Protein AF-X1AV06-F1 (afdb_monomer_lite)

Foldseek 3Di:
DLVLLVLLVVVVLAPDDSPVDLDPRQLSSLLVQCVVVVHHSPSDDDPVSVVVSVVVVVVVVVPDDPPQKWWKWWADPVVRFIWTFIQDPQKTWTATPPPRAIKIFGADAQAKTWIARPPVGDTIITGTD

Sequence (129 aa):
MLQVQAILKSFGFYSGNLDGISGPQTRTAIKSFQSRVGLNPTGEIDATTLQVLLSLVKKTSRGHTSSHSADCEGYNSDTGAYVYGECDDGSFEGYDSETGNYVYGDCERDGDLDAYDSETGEYVYGECY

Secondary structure (DSSP, 8-state):
-HHHHHHHHHTTS--S---S---HHHHHHHHHHHHHTTS---SS--HHHHHHHHHHHHHHTT-S--TTEEEEEEEETTTTEEEEEEEETTEEEEEETTT--EEEEEE-TTSEEEEEETTT--EEEEEE-

Structure (mmCIF, N/CA/C/O backbone):
data_AF-X1AV06-F1
#
_entry.id   AF-X1AV06-F1
#
loop_
_atom_site.group_PDB
_atom_site.id
_atom_site.type_symbol
_atom_site.label_atom_id
_atom_site.label_alt_id
_atom_site.label_comp_id
_atom_site.label_asym_id
_atom_site.label_entity_id
_atom_site.label_seq_id
_atom_site.pdbx_PDB_ins_code
_atom_site.Cartn_x
_atom_site.Cartn_y
_atom_site.Cartn_z
_atom_site.occupancy
_atom_site.B_iso_or_equiv
_atom_site.auth_seq_id
_atom_site.auth_comp_id
_atom_site.auth_asym_id
_atom_site.auth_atom_id
_atom_site.pdbx_PDB_model_num
ATOM 1 N N . MET A 1 1 ? 17.234 2.151 -8.982 1.00 81.69 1 MET A N 1
ATOM 2 C CA . MET A 1 1 ? 16.374 1.823 -10.145 1.00 81.69 1 MET A CA 1
ATOM 3 C C . MET A 1 1 ? 16.115 0.341 -10.329 1.00 81.69 1 MET A C 1
ATOM 5 O O . MET A 1 1 ? 14.967 -0.010 -10.560 1.00 81.69 1 MET A O 1
ATOM 9 N N . LEU A 1 2 ? 17.123 -0.524 -10.185 1.00 86.62 2 LEU A N 1
ATOM 10 C CA . LEU A 1 2 ? 16.964 -1.972 -10.366 1.00 86.62 2 LEU A CA 1
ATOM 11 C C . LEU A 1 2 ? 15.813 -2.581 -9.540 1.00 86.62 2 LEU A C 1
ATOM 13 O O . LEU A 1 2 ? 15.006 -3.335 -10.071 1.00 86.62 2 LEU A O 1
ATOM 17 N N . GLN A 1 3 ? 15.684 -2.184 -8.269 1.00 82.69 3 GLN A N 1
ATOM 18 C CA . GLN A 1 3 ? 14.584 -2.622 -7.401 1.00 82.69 3 GLN A CA 1
ATOM 19 C C . GLN A 1 3 ? 13.206 -2.242 -7.955 1.00 82.69 3 GLN A C 1
ATOM 21 O O . GLN A 1 3 ? 12.316 -3.080 -7.997 1.00 82.69 3 GLN A O 1
ATOM 26 N N . VAL A 1 4 ? 13.032 -1.011 -8.443 1.00 83.31 4 VAL A N 1
ATOM 27 C CA . VAL A 1 4 ? 11.737 -0.559 -8.974 1.00 83.31 4 VAL A CA 1
ATOM 28 C C . VAL A 1 4 ? 11.365 -1.324 -10.238 1.00 83.31 4 VAL A C 1
ATOM 30 O O . VAL A 1 4 ? 10.227 -1.755 -10.371 1.00 83.31 4 VAL A O 1
ATOM 33 N N . GLN A 1 5 ? 12.321 -1.573 -11.136 1.00 87.88 5 GLN A N 1
ATOM 34 C CA . GLN A 1 5 ? 12.074 -2.421 -12.304 1.00 87.88 5 GLN A CA 1
ATOM 35 C C . GLN A 1 5 ? 11.695 -3.855 -11.902 1.00 87.88 5 GLN A C 1
ATOM 37 O O . GLN A 1 5 ? 10.798 -4.431 -12.511 1.00 87.88 5 GLN A O 1
ATOM 42 N N . ALA A 1 6 ? 12.351 -4.427 -10.884 1.00 85.75 6 ALA A N 1
ATOM 43 C CA . ALA A 1 6 ? 12.055 -5.776 -10.399 1.00 85.75 6 ALA A CA 1
ATOM 44 C C . ALA A 1 6 ? 10.630 -5.871 -9.842 1.00 85.75 6 ALA A C 1
ATOM 46 O O . ALA A 1 6 ? 9.898 -6.797 -10.180 1.00 85.75 6 ALA A O 1
ATOM 47 N N . ILE A 1 7 ? 10.221 -4.867 -9.068 1.00 83.75 7 ILE A N 1
ATOM 48 C CA . ILE A 1 7 ? 8.880 -4.768 -8.492 1.00 83.75 7 ILE A CA 1
ATOM 49 C C . ILE A 1 7 ? 7.835 -4.553 -9.595 1.00 83.75 7 ILE A C 1
ATOM 51 O O . ILE A 1 7 ? 6.862 -5.289 -9.699 1.00 83.75 7 ILE A O 1
ATOM 55 N N . LEU A 1 8 ? 8.055 -3.603 -10.507 1.00 85.19 8 LEU A N 1
ATOM 56 C CA . LEU A 1 8 ? 7.154 -3.403 -11.647 1.00 85.19 8 LEU A CA 1
ATOM 57 C C . LEU A 1 8 ? 7.026 -4.672 -12.502 1.00 85.19 8 LEU A C 1
ATOM 59 O O . LEU A 1 8 ? 5.963 -4.929 -13.060 1.00 85.19 8 LEU A O 1
ATOM 63 N N . LYS A 1 9 ? 8.088 -5.478 -12.595 1.00 85.94 9 LYS A N 1
ATOM 64 C CA . LYS A 1 9 ? 8.077 -6.758 -13.308 1.00 85.94 9 LYS A CA 1
ATOM 65 C C . LYS A 1 9 ? 7.283 -7.828 -12.569 1.00 85.94 9 LYS A C 1
ATOM 67 O O . LYS A 1 9 ? 6.508 -8.524 -13.217 1.00 85.94 9 LYS A O 1
ATOM 72 N N . SER A 1 10 ? 7.421 -7.938 -11.246 1.00 81.94 10 SER A N 1
ATOM 73 C CA . SER A 1 10 ? 6.644 -8.900 -10.450 1.00 81.94 10 SER A CA 1
ATOM 74 C C . SER A 1 10 ? 5.144 -8.619 -10.508 1.00 81.94 10 SER A C 1
ATOM 76 O O . SER A 1 10 ? 4.351 -9.551 -10.534 1.00 81.94 10 SER A O 1
ATOM 78 N N . PHE A 1 11 ? 4.756 -7.346 -10.612 1.00 79.44 11 PHE A N 1
ATOM 79 C CA . PHE A 1 11 ? 3.362 -6.931 -10.795 1.00 79.44 11 PHE A CA 1
ATOM 80 C C . PHE A 1 11 ? 2.886 -6.919 -12.261 1.00 79.44 11 PHE A C 1
ATOM 82 O O . PHE A 1 11 ? 1.755 -6.529 -12.539 1.00 79.44 11 PHE A O 1
ATOM 89 N N . GLY A 1 12 ? 3.730 -7.324 -13.216 1.00 84.62 12 GLY A N 1
ATOM 90 C CA . GLY A 1 12 ? 3.363 -7.416 -14.634 1.00 84.62 12 GLY A CA 1
ATOM 91 C C . GLY A 1 12 ? 3.323 -6.084 -15.396 1.00 84.62 12 GLY A C 1
ATOM 92 O O . GLY A 1 12 ? 2.928 -6.063 -16.559 1.00 84.62 12 GLY A O 1
ATOM 93 N N . PHE A 1 13 ? 3.764 -4.977 -14.794 1.00 85.06 13 PHE A N 1
ATOM 94 C CA . PHE A 1 13 ? 3.846 -3.665 -15.451 1.00 85.06 13 PHE A CA 1
ATOM 95 C C . PHE A 1 13 ? 5.116 -3.479 -16.288 1.00 85.06 13 PHE A C 1
ATOM 97 O O . PHE A 1 13 ? 5.136 -2.642 -17.188 1.00 85.06 13 PHE A O 1
ATOM 104 N N . TYR A 1 14 ? 6.186 -4.229 -16.004 1.00 87.12 14 TYR A N 1
ATOM 105 C CA . TYR A 1 14 ? 7.463 -4.124 -16.714 1.00 87.12 14 TYR A CA 1
ATOM 106 C C . TYR A 1 14 ? 7.865 -5.447 -17.368 1.00 87.12 14 TYR A C 1
ATOM 108 O O . TYR A 1 14 ? 8.097 -6.445 -16.695 1.00 87.12 14 TYR A O 1
ATOM 116 N N . SER A 1 15 ? 8.007 -5.442 -18.693 1.00 85.06 15 SER A N 1
ATOM 117 C CA . SER A 1 15 ? 8.424 -6.609 -19.485 1.00 85.06 15 SER A CA 1
ATOM 118 C C . SER A 1 15 ? 9.891 -6.565 -19.928 1.00 85.06 15 SER A C 1
ATOM 120 O O . SER A 1 15 ? 10.403 -7.556 -20.445 1.00 85.06 15 SER A O 1
ATOM 122 N N . GLY A 1 16 ? 10.581 -5.441 -19.711 1.00 84.50 16 GLY A N 1
ATOM 123 C CA . GLY A 1 16 ? 11.970 -5.248 -20.121 1.00 84.50 16 GLY A CA 1
ATOM 124 C C . GLY A 1 16 ? 12.991 -5.998 -19.258 1.00 84.50 16 GLY A C 1
ATOM 125 O O . GLY A 1 16 ? 12.664 -6.731 -18.309 1.00 84.50 16 GLY A O 1
ATOM 126 N N . ASN A 1 17 ? 14.267 -5.794 -19.587 1.00 86.88 17 ASN A N 1
ATOM 127 C CA . ASN A 1 17 ? 15.378 -6.328 -18.806 1.00 86.88 17 ASN A CA 1
ATOM 128 C C . ASN A 1 17 ? 15.597 -5.503 -17.534 1.00 86.88 17 ASN A C 1
ATOM 130 O O . ASN A 1 17 ? 15.406 -4.288 -17.520 1.00 86.88 17 ASN A O 1
ATOM 134 N N . LEU A 1 18 ? 15.996 -6.182 -16.458 1.00 87.06 18 LEU A N 1
ATOM 135 C CA . LEU A 1 18 ? 16.386 -5.548 -15.201 1.00 87.06 18 LEU A CA 1
ATOM 136 C C . LEU A 1 18 ? 17.835 -5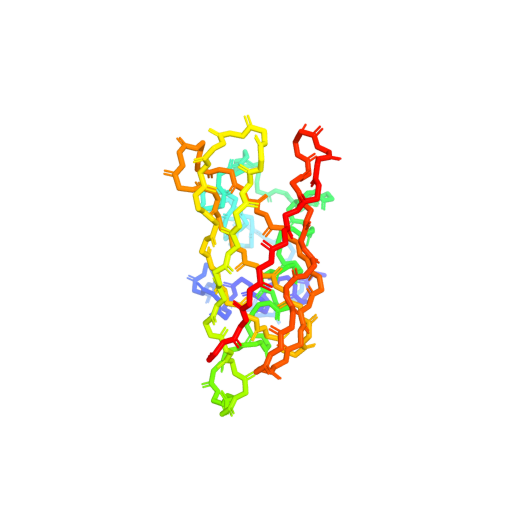.067 -15.329 1.00 87.06 18 LEU A C 1
ATOM 138 O O . LEU A 1 18 ? 18.766 -5.752 -14.918 1.00 87.06 18 LEU A O 1
ATOM 142 N N . ASP A 1 19 ? 18.015 -3.924 -15.975 1.00 85.06 19 ASP A N 1
ATOM 143 C CA . ASP A 1 19 ? 19.316 -3.299 -16.237 1.00 85.06 19 ASP A CA 1
ATOM 144 C C . ASP A 1 19 ? 19.614 -2.126 -15.287 1.00 85.06 19 ASP A C 1
ATOM 146 O O . ASP A 1 19 ? 20.730 -1.612 -15.249 1.00 85.06 19 ASP A O 1
ATOM 150 N N . GLY A 1 20 ? 18.625 -1.700 -14.493 1.00 84.31 20 GLY A N 1
ATOM 151 C CA . GLY A 1 20 ? 18.723 -0.548 -13.606 1.00 84.31 20 GLY A CA 1
ATOM 152 C C . GLY A 1 20 ? 18.673 0.804 -14.324 1.00 84.31 20 GLY A C 1
ATOM 153 O O . GLY A 1 20 ? 18.880 1.828 -13.670 1.00 84.31 20 GLY A O 1
ATOM 154 N N . ILE A 1 21 ? 18.373 0.838 -15.624 1.00 87.00 21 ILE A N 1
ATOM 155 C CA . ILE A 1 21 ? 18.334 2.047 -16.451 1.00 87.00 21 ILE A CA 1
ATOM 156 C C . ILE A 1 21 ? 16.893 2.558 -16.559 1.00 87.00 21 ILE A C 1
ATOM 158 O O . ILE A 1 21 ? 15.986 1.844 -16.974 1.00 87.00 21 ILE A O 1
ATOM 162 N N . SER A 1 22 ? 16.663 3.837 -16.245 1.00 82.50 22 SER A N 1
ATOM 163 C CA . SER A 1 22 ? 15.341 4.470 -16.411 1.00 82.50 22 SER A CA 1
ATOM 164 C C . SER A 1 22 ? 15.066 4.848 -17.876 1.00 82.50 22 SER A C 1
ATOM 166 O O . SER A 1 22 ? 15.044 6.022 -18.267 1.00 82.50 22 SER A O 1
ATOM 168 N N . GLY A 1 23 ? 14.915 3.822 -18.713 1.00 87.94 23 GLY A N 1
ATOM 169 C CA . GLY A 1 23 ? 14.630 3.947 -20.139 1.00 87.94 23 GLY A CA 1
ATOM 170 C C . GLY A 1 23 ? 13.139 4.155 -20.451 1.00 87.94 23 GLY A C 1
ATOM 171 O O . GLY A 1 23 ? 12.293 4.132 -19.551 1.00 87.94 23 GLY A O 1
ATOM 172 N N . PRO A 1 24 ? 12.777 4.312 -21.738 1.00 88.94 24 PRO A N 1
ATOM 173 C CA . PRO A 1 24 ? 11.386 4.491 -22.171 1.00 88.94 24 PRO A CA 1
ATOM 174 C C . PRO A 1 24 ? 10.446 3.370 -21.702 1.00 88.94 24 PRO A C 1
ATOM 176 O O . PRO A 1 24 ? 9.302 3.633 -21.329 1.00 88.94 24 PRO A O 1
ATOM 179 N N . GLN A 1 25 ? 10.938 2.128 -21.659 1.00 87.94 25 GLN A N 1
ATOM 180 C CA . GLN A 1 25 ? 10.178 0.979 -21.160 1.00 87.94 25 GLN A CA 1
ATOM 181 C C . GLN A 1 25 ? 9.893 1.095 -19.658 1.00 87.94 25 GLN A C 1
ATOM 183 O O . GLN A 1 25 ? 8.763 0.875 -19.231 1.00 87.94 25 GLN A O 1
ATOM 188 N N . THR A 1 26 ? 10.885 1.501 -18.858 1.00 89.50 26 THR A N 1
ATOM 189 C CA . THR A 1 26 ? 10.708 1.707 -17.414 1.00 89.50 26 THR A CA 1
ATOM 190 C C . THR A 1 26 ? 9.725 2.840 -17.142 1.00 89.50 26 THR A C 1
ATOM 192 O O . THR A 1 26 ? 8.820 2.668 -16.336 1.00 89.50 26 THR A O 1
ATOM 195 N N . ARG A 1 27 ? 9.816 3.959 -17.873 1.00 90.75 27 ARG A N 1
ATOM 196 C CA . ARG A 1 27 ? 8.847 5.065 -17.751 1.00 90.75 27 ARG A CA 1
ATOM 197 C C . ARG A 1 27 ? 7.432 4.633 -18.116 1.00 90.75 27 ARG A C 1
ATOM 199 O O . ARG A 1 27 ? 6.49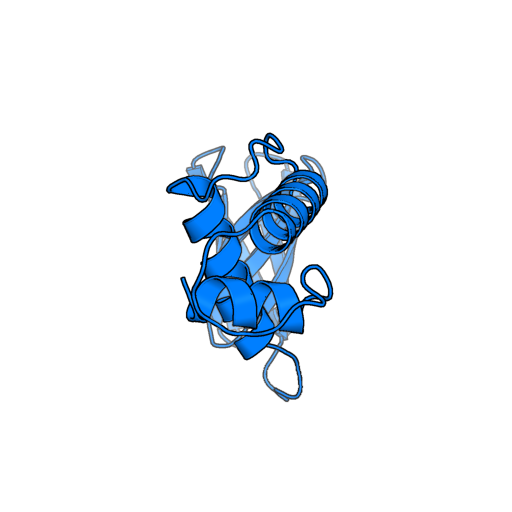1 4.995 -17.425 1.00 90.75 27 ARG A O 1
ATOM 206 N N . THR A 1 28 ? 7.273 3.829 -19.166 1.00 91.69 28 THR A N 1
ATOM 207 C CA . THR A 1 28 ? 5.961 3.291 -19.567 1.00 91.69 28 THR A CA 1
ATOM 208 C C . THR A 1 28 ? 5.377 2.372 -18.492 1.00 91.69 28 THR A C 1
ATOM 210 O O . THR A 1 28 ? 4.190 2.468 -18.176 1.00 91.69 28 THR A O 1
ATOM 213 N N . ALA A 1 29 ? 6.214 1.536 -17.876 1.00 89.94 29 ALA A N 1
ATOM 214 C CA . ALA A 1 29 ? 5.812 0.699 -16.751 1.00 89.94 29 ALA A CA 1
ATOM 215 C C . ALA A 1 29 ? 5.407 1.533 -15.527 1.00 89.94 29 ALA A C 1
ATOM 217 O O . ALA A 1 29 ? 4.371 1.260 -14.929 1.00 89.94 29 ALA A O 1
ATOM 218 N N . ILE A 1 30 ? 6.162 2.591 -15.205 1.00 89.94 30 ILE A N 1
ATOM 219 C CA . ILE A 1 30 ? 5.827 3.522 -14.116 1.00 89.94 30 ILE A CA 1
ATOM 220 C C . ILE A 1 30 ? 4.490 4.221 -14.392 1.00 89.94 30 ILE A C 1
ATOM 222 O O . ILE A 1 30 ? 3.652 4.277 -13.502 1.00 89.94 30 ILE A O 1
ATOM 226 N N . LYS A 1 31 ? 4.237 4.687 -15.624 1.00 90.81 31 LYS A N 1
ATOM 227 C CA . LYS A 1 31 ? 2.944 5.296 -15.995 1.00 90.81 31 LYS A CA 1
ATOM 228 C C . LYS A 1 31 ? 1.781 4.329 -15.835 1.00 90.81 31 LYS A C 1
ATOM 230 O O . LYS A 1 31 ? 0.738 4.702 -15.309 1.00 90.81 31 LYS A O 1
ATOM 235 N N . SER A 1 32 ? 1.967 3.095 -16.295 1.00 88.50 32 SER A N 1
ATOM 236 C CA . SER A 1 32 ? 0.943 2.052 -16.201 1.00 88.50 32 SER A CA 1
ATOM 237 C C . SER A 1 32 ? 0.641 1.719 -14.742 1.00 88.50 32 SER A C 1
ATOM 239 O O . SER A 1 32 ? -0.520 1.611 -14.359 1.00 88.50 32 SER A O 1
ATOM 241 N N . PHE A 1 33 ? 1.689 1.632 -13.922 1.00 87.88 33 PHE A N 1
ATOM 242 C CA . PHE A 1 33 ? 1.581 1.468 -12.482 1.00 87.88 33 PHE A CA 1
ATOM 243 C C . PHE A 1 33 ? 0.821 2.628 -11.834 1.00 87.88 33 PHE A C 1
ATOM 245 O O . PHE A 1 33 ? -0.206 2.393 -11.209 1.00 87.88 33 PHE A O 1
ATOM 252 N N . GLN A 1 34 ? 1.270 3.870 -12.045 1.00 89.50 34 GLN A N 1
ATOM 253 C CA . GLN A 1 34 ? 0.638 5.082 -11.515 1.00 89.50 34 GLN A CA 1
ATOM 254 C C . GLN A 1 34 ? -0.845 5.143 -11.880 1.00 89.50 34 GLN A C 1
ATOM 256 O O . GLN A 1 34 ? -1.683 5.293 -10.999 1.00 89.50 34 GLN A O 1
ATOM 261 N N . SER A 1 35 ? -1.183 4.908 -13.151 1.00 87.12 35 SER A N 1
ATOM 262 C CA . SER A 1 35 ? -2.575 4.874 -13.603 1.00 87.12 35 SER A CA 1
ATOM 263 C C . SER A 1 35 ? -3.396 3.778 -12.922 1.00 87.12 35 SER A C 1
ATOM 265 O O . SER A 1 35 ? -4.593 3.963 -12.722 1.00 87.12 35 SER A O 1
ATOM 267 N N . ARG A 1 36 ? -2.789 2.635 -12.585 1.00 84.44 36 ARG A N 1
ATOM 268 C CA . ARG A 1 36 ? -3.479 1.525 -11.917 1.00 84.44 36 ARG A CA 1
ATOM 269 C C . ARG A 1 36 ? -3.753 1.808 -10.443 1.00 84.44 36 ARG A C 1
ATOM 271 O O . ARG A 1 36 ? -4.760 1.334 -9.933 1.00 84.44 36 ARG A O 1
ATOM 278 N N . VAL A 1 37 ? -2.882 2.568 -9.784 1.00 78.75 37 VAL A N 1
ATOM 279 C CA . VAL A 1 37 ? -3.029 2.960 -8.372 1.00 78.75 37 VAL A CA 1
ATOM 280 C C . VAL A 1 37 ? -3.687 4.337 -8.192 1.00 78.75 37 VAL A C 1
ATOM 282 O O . VAL A 1 37 ? -3.669 4.883 -7.096 1.00 78.75 37 VAL A O 1
ATOM 285 N N . GLY A 1 38 ? -4.244 4.922 -9.259 1.00 83.75 38 GLY A N 1
ATOM 286 C CA . GLY A 1 38 ? -4.938 6.216 -9.205 1.00 83.75 38 GLY A CA 1
ATOM 287 C C . GLY A 1 38 ? -4.025 7.444 -9.081 1.00 83.75 38 GLY A C 1
ATOM 288 O O . GLY A 1 38 ? -4.504 8.537 -8.798 1.00 83.75 38 GLY A O 1
ATOM 289 N N . LEU A 1 39 ? -2.718 7.292 -9.307 1.00 83.00 39 LEU A N 1
ATOM 290 C CA . LEU A 1 39 ? -1.757 8.395 -9.339 1.00 83.00 39 LEU A CA 1
ATOM 291 C C . LEU A 1 39 ? -1.674 9.028 -10.732 1.00 83.00 39 LEU A C 1
ATOM 293 O O . LEU A 1 39 ? -1.964 8.402 -11.753 1.00 83.00 39 LEU A O 1
ATOM 297 N N . ASN A 1 40 ? -1.198 10.273 -10.780 1.00 86.75 40 ASN A N 1
ATOM 298 C CA . ASN A 1 40 ? -0.926 10.957 -12.040 1.00 86.75 40 ASN A CA 1
ATOM 299 C C . ASN A 1 40 ? 0.190 10.212 -12.814 1.00 86.75 40 ASN A C 1
ATOM 301 O O . ASN A 1 40 ? 1.293 10.076 -12.278 1.00 86.75 40 ASN A O 1
ATOM 305 N N . PRO A 1 41 ? -0.052 9.727 -14.052 1.00 89.69 41 PRO A N 1
ATOM 306 C CA . PRO A 1 41 ? 0.907 8.929 -14.817 1.00 89.69 41 PRO A CA 1
ATOM 307 C C . PRO A 1 41 ? 2.025 9.788 -15.435 1.00 89.69 41 PRO A C 1
ATOM 309 O O . PRO A 1 41 ? 2.163 9.908 -16.659 1.00 89.69 41 PRO A O 1
ATOM 312 N N . THR A 1 42 ? 2.862 10.376 -14.583 1.00 88.31 42 THR A N 1
ATOM 313 C CA . THR A 1 42 ? 4.033 11.176 -14.971 1.00 88.31 42 THR A CA 1
ATOM 314 C C . THR A 1 42 ? 5.108 10.311 -15.632 1.00 88.31 42 THR A C 1
ATOM 316 O O . THR A 1 42 ? 5.792 10.747 -16.560 1.00 88.31 42 THR A O 1
ATOM 319 N N . GLY A 1 43 ? 5.205 9.039 -15.231 1.00 86.81 43 GLY A N 1
ATOM 320 C CA . GLY A 1 43 ? 6.263 8.118 -15.650 1.00 86.81 43 GLY A CA 1
ATOM 321 C C . GLY A 1 43 ? 7.584 8.346 -14.930 1.00 86.81 43 GLY A C 1
ATOM 322 O O . GLY A 1 43 ? 8.603 7.785 -15.336 1.00 86.81 43 GLY A O 1
ATOM 323 N N . GLU A 1 44 ? 7.563 9.165 -13.883 1.00 87.69 44 GLU A N 1
ATOM 324 C CA . GLU A 1 44 ? 8.684 9.422 -12.992 1.00 87.69 44 GLU A CA 1
ATOM 325 C C . GLU A 1 44 ? 8.371 8.870 -11.606 1.00 87.69 44 GLU A C 1
ATOM 327 O O . GLU A 1 44 ? 7.215 8.801 -11.200 1.00 87.69 44 GLU A O 1
ATOM 332 N N . ILE A 1 45 ? 9.403 8.447 -10.883 1.00 83.75 45 ILE A N 1
ATOM 333 C CA . ILE A 1 45 ? 9.240 7.938 -9.521 1.00 83.75 45 ILE A CA 1
ATOM 334 C C . ILE A 1 45 ? 9.386 9.127 -8.583 1.00 83.75 45 ILE A C 1
ATOM 336 O O . ILE A 1 45 ? 10.503 9.542 -8.273 1.00 83.75 45 ILE A O 1
ATOM 340 N N . ASP A 1 46 ? 8.256 9.681 -8.165 1.00 84.06 46 ASP A N 1
ATOM 341 C CA . ASP A 1 46 ? 8.191 10.634 -7.063 1.00 84.06 46 ASP A CA 1
ATOM 342 C C . ASP A 1 46 ? 8.096 9.906 -5.709 1.00 84.06 46 ASP A C 1
ATOM 344 O O . ASP A 1 46 ? 8.019 8.673 -5.633 1.00 84.06 46 ASP A O 1
ATOM 348 N N . ALA A 1 47 ? 8.145 10.675 -4.618 1.00 80.62 47 ALA A N 1
ATOM 349 C CA . ALA A 1 47 ? 8.065 10.127 -3.266 1.00 80.62 47 ALA A CA 1
ATOM 350 C C . ALA A 1 47 ? 6.763 9.338 -3.044 1.00 80.62 47 ALA A C 1
ATOM 352 O O . ALA A 1 47 ? 6.797 8.270 -2.436 1.00 80.62 47 ALA A O 1
ATOM 353 N N . THR A 1 48 ? 5.642 9.814 -3.590 1.00 80.06 48 THR A N 1
ATOM 354 C CA . THR A 1 48 ? 4.330 9.162 -3.493 1.00 80.06 48 THR A CA 1
ATOM 355 C C . THR A 1 48 ? 4.309 7.824 -4.231 1.00 80.06 48 THR A C 1
ATOM 357 O O . THR A 1 48 ? 3.936 6.801 -3.666 1.00 80.06 48 THR A O 1
ATOM 360 N N . THR A 1 49 ? 4.792 7.795 -5.471 1.00 82.69 49 THR A N 1
ATOM 361 C CA . THR A 1 49 ? 4.916 6.592 -6.303 1.00 82.69 49 THR A CA 1
ATOM 362 C C . THR A 1 49 ? 5.808 5.568 -5.617 1.00 82.69 49 THR A C 1
ATOM 364 O O . THR A 1 49 ? 5.476 4.384 -5.600 1.00 82.69 49 THR A O 1
ATOM 367 N N . LEU A 1 50 ? 6.921 6.007 -5.019 1.00 83.31 50 LEU A N 1
ATOM 368 C CA . LEU A 1 50 ? 7.809 5.123 -4.270 1.00 83.31 50 LEU A CA 1
ATOM 369 C C . LEU A 1 50 ? 7.131 4.566 -3.014 1.00 83.31 50 LEU A C 1
ATOM 371 O O . LEU A 1 50 ? 7.249 3.370 -2.765 1.00 83.31 50 LEU A O 1
ATOM 375 N N . GLN A 1 51 ? 6.409 5.390 -2.250 1.00 81.00 51 GLN A N 1
ATOM 376 C CA . GLN A 1 51 ? 5.669 4.923 -1.075 1.00 81.00 51 GLN A CA 1
ATOM 377 C C . GLN A 1 51 ? 4.624 3.872 -1.448 1.00 81.00 51 GLN A C 1
ATOM 379 O O . GLN A 1 51 ? 4.641 2.785 -0.877 1.00 81.00 51 GLN A O 1
ATOM 384 N N . VAL A 1 52 ? 3.782 4.139 -2.450 1.00 82.75 52 VAL A N 1
ATOM 385 C CA . VAL A 1 52 ? 2.757 3.183 -2.901 1.00 82.75 52 VAL A CA 1
ATOM 386 C C . VAL A 1 52 ? 3.398 1.882 -3.386 1.00 82.75 52 VAL A C 1
ATOM 388 O O . VAL A 1 52 ? 2.938 0.789 -3.057 1.00 82.75 52 VAL A O 1
ATOM 391 N N . LEU A 1 53 ? 4.508 1.979 -4.117 1.00 81.88 53 LEU A N 1
ATOM 392 C CA . LEU A 1 53 ? 5.244 0.817 -4.603 1.00 81.88 53 LEU A CA 1
ATOM 393 C C . LEU A 1 53 ? 5.847 -0.012 -3.453 1.00 81.88 53 LEU A C 1
ATOM 395 O O . LEU A 1 53 ? 5.778 -1.239 -3.490 1.00 81.88 53 LEU A O 1
ATOM 399 N N . LEU A 1 54 ? 6.379 0.630 -2.408 1.00 80.69 54 LEU A N 1
ATOM 400 C CA . LEU A 1 54 ? 6.872 -0.050 -1.204 1.00 80.69 54 LEU A CA 1
ATOM 401 C C . LEU A 1 54 ? 5.740 -0.688 -0.391 1.00 80.69 54 LEU A C 1
ATOM 403 O O . LEU A 1 54 ? 5.902 -1.813 0.082 1.00 80.69 54 LEU A O 1
ATOM 407 N N . SER A 1 55 ? 4.594 -0.019 -0.263 1.00 78.19 55 SER A N 1
ATOM 408 C CA . SER A 1 55 ? 3.412 -0.579 0.399 1.00 78.19 55 SER A CA 1
ATOM 409 C C . SER A 1 55 ? 2.925 -1.843 -0.309 1.00 78.19 55 SER A C 1
ATOM 411 O O . SER A 1 55 ? 2.617 -2.831 0.348 1.00 78.19 55 SER A O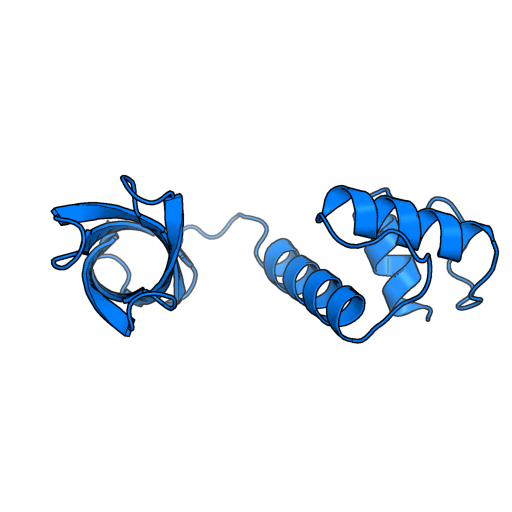 1
ATOM 413 N N . LEU A 1 56 ? 2.957 -1.882 -1.643 1.00 74.69 56 LEU A N 1
ATOM 414 C CA . LEU A 1 56 ? 2.605 -3.086 -2.401 1.00 74.69 56 LEU A CA 1
ATOM 415 C C . LEU A 1 56 ? 3.609 -4.229 -2.223 1.00 74.69 56 LEU A C 1
ATOM 417 O O . LEU A 1 56 ? 3.206 -5.389 -2.176 1.00 74.69 56 LEU A O 1
ATOM 421 N N . VAL A 1 57 ? 4.904 -3.935 -2.080 1.00 72.56 57 VAL A N 1
ATOM 422 C CA . VAL A 1 57 ? 5.903 -4.960 -1.722 1.00 72.56 57 VAL A CA 1
ATOM 423 C C . VAL A 1 57 ? 5.651 -5.504 -0.318 1.00 72.56 57 VAL A C 1
ATOM 425 O O . VAL A 1 57 ? 5.719 -6.714 -0.113 1.00 72.56 57 VAL A O 1
ATOM 428 N N . LYS A 1 58 ? 5.295 -4.644 0.642 1.00 66.25 58 LYS A N 1
ATOM 429 C CA . LYS A 1 58 ? 4.912 -5.082 1.993 1.00 66.25 58 LYS A CA 1
ATOM 430 C C . LYS A 1 58 ? 3.663 -5.969 1.966 1.00 66.25 58 LYS A C 1
ATOM 432 O O . LYS A 1 58 ? 3.676 -7.029 2.580 1.00 66.25 58 LYS A O 1
ATOM 437 N N . LYS A 1 59 ? 2.646 -5.595 1.180 1.00 61.25 59 LYS A N 1
ATOM 438 C CA . LYS A 1 59 ? 1.421 -6.389 0.979 1.00 61.25 59 LYS A CA 1
ATOM 439 C C . LYS A 1 59 ? 1.679 -7.715 0.251 1.00 61.25 59 LYS A C 1
ATOM 441 O O . LYS A 1 59 ? 1.126 -8.735 0.626 1.00 61.25 59 LYS A O 1
ATOM 446 N N . THR A 1 60 ? 2.581 -7.759 -0.731 1.00 53.88 60 THR A N 1
ATOM 447 C CA . THR A 1 60 ? 2.929 -9.015 -1.440 1.00 53.88 60 THR A CA 1
ATOM 448 C C . THR A 1 60 ? 3.860 -9.938 -0.660 1.00 53.88 60 THR A C 1
ATOM 450 O O . THR A 1 60 ? 3.809 -11.148 -0.854 1.00 53.88 60 THR A O 1
ATOM 453 N N . SER A 1 61 ? 4.645 -9.402 0.277 1.00 53.19 61 SER A N 1
ATOM 454 C CA . SER A 1 61 ? 5.323 -10.205 1.310 1.00 53.19 61 SER A CA 1
ATOM 455 C C . SER A 1 61 ? 4.329 -10.847 2.289 1.00 53.19 61 SER A C 1
ATOM 457 O O . SER A 1 61 ? 4.680 -11.803 2.972 1.00 53.19 61 SER A O 1
ATOM 459 N N . ARG A 1 62 ? 3.094 -10.330 2.329 1.00 52.22 62 ARG A N 1
ATOM 460 C CA . ARG A 1 62 ? 1.936 -10.845 3.071 1.00 52.22 62 ARG A CA 1
ATOM 461 C C . ARG A 1 62 ? 0.960 -11.626 2.172 1.00 52.22 62 ARG A C 1
ATOM 463 O O . ARG A 1 62 ? -0.208 -11.775 2.488 1.00 52.22 62 ARG A O 1
ATOM 470 N N . GLY A 1 63 ? 1.434 -12.172 1.046 1.00 47.00 63 GLY A N 1
ATOM 471 C CA . GLY A 1 63 ? 0.647 -13.064 0.188 1.00 47.00 63 GLY A CA 1
ATOM 472 C C . GLY A 1 63 ? 0.519 -14.490 0.745 1.00 47.00 63 GLY A C 1
ATOM 473 O O . GLY A 1 63 ? 1.266 -15.369 0.330 1.00 47.00 63 GLY A O 1
ATOM 474 N N . HIS A 1 64 ? -0.420 -14.685 1.676 1.00 47.16 64 HIS A N 1
ATOM 475 C CA . HIS A 1 64 ? -1.199 -15.895 2.006 1.00 47.16 64 HIS A CA 1
ATOM 476 C C . HIS A 1 64 ? -0.572 -17.297 1.834 1.00 47.16 64 HIS A C 1
ATOM 478 O O . HIS A 1 64 ? -0.745 -17.951 0.807 1.00 47.16 64 HIS A O 1
ATOM 484 N N . THR A 1 65 ? -0.019 -17.821 2.934 1.00 42.81 65 THR A N 1
ATOM 485 C CA . THR A 1 65 ? -0.570 -19.006 3.636 1.00 42.81 65 THR A CA 1
ATOM 486 C C . THR A 1 65 ? -0.297 -18.862 5.140 1.00 42.81 65 THR A C 1
ATOM 488 O O . THR A 1 65 ? 0.388 -19.687 5.746 1.00 42.81 65 THR A O 1
ATOM 491 N N . SER A 1 66 ? -0.739 -17.779 5.767 1.00 47.62 66 SER A N 1
ATOM 492 C CA . SER A 1 66 ? -0.760 -17.712 7.227 1.00 47.62 66 SER A CA 1
ATOM 493 C C . SER A 1 66 ? -2.080 -18.311 7.691 1.00 47.62 66 SER A C 1
ATOM 495 O O . SER A 1 66 ? -3.135 -17.753 7.437 1.00 47.62 66 SER A O 1
ATOM 497 N N . SER A 1 67 ? -2.030 -19.420 8.425 1.00 53.31 67 SER A N 1
ATOM 498 C CA . SER A 1 67 ? -3.134 -19.910 9.266 1.00 53.31 67 SER A CA 1
ATOM 499 C C . SER A 1 67 ? -3.422 -18.968 10.453 1.00 53.31 67 SER A C 1
ATOM 501 O O . SER A 1 67 ? -3.655 -19.430 11.565 1.00 53.31 67 SER A O 1
ATOM 503 N N . HIS A 1 68 ? -3.238 -17.663 10.254 1.00 55.97 68 HIS A N 1
ATOM 504 C CA . HIS A 1 68 ? -3.067 -16.655 11.294 1.00 55.97 68 HIS A CA 1
ATOM 505 C C . HIS A 1 68 ? -3.764 -15.324 10.964 1.00 55.97 68 HIS A C 1
ATOM 507 O O . HIS A 1 68 ? -3.614 -14.408 11.773 1.00 55.97 68 HIS A O 1
ATOM 513 N N . SER A 1 69 ? -4.464 -15.225 9.824 1.00 66.50 69 SER A N 1
ATOM 514 C CA . SER A 1 69 ? -5.391 -14.130 9.520 1.00 66.50 69 SER A CA 1
ATOM 515 C C . SER A 1 69 ? -6.719 -14.397 10.235 1.00 66.50 69 SER A C 1
ATOM 517 O O . SER A 1 69 ? -7.247 -15.503 10.095 1.00 66.50 69 SER A O 1
ATOM 519 N N . ALA A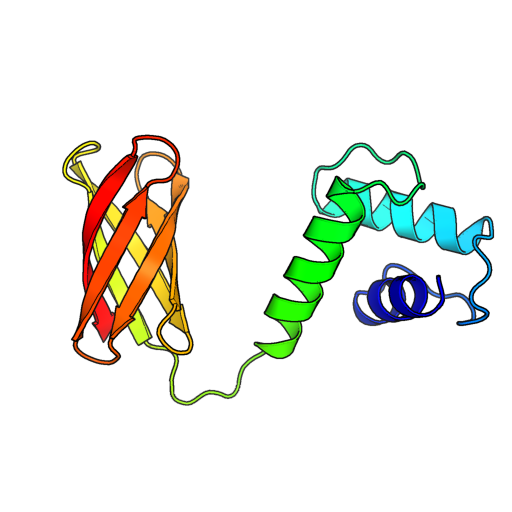 1 70 ? -7.200 -13.431 11.014 1.00 73.12 70 ALA A N 1
ATOM 520 C CA . ALA A 1 70 ? -8.503 -13.473 11.683 1.00 73.12 70 ALA A CA 1
ATOM 521 C C . ALA A 1 70 ? -9.435 -12.439 11.046 1.00 73.12 70 ALA A C 1
ATOM 523 O O . ALA A 1 70 ? -8.974 -11.356 10.669 1.00 73.12 70 ALA A O 1
ATOM 524 N N . ASP A 1 71 ? -10.713 -12.776 10.923 1.00 84.00 71 ASP A N 1
ATOM 525 C CA . ASP A 1 71 ? -11.732 -11.831 10.472 1.00 84.00 71 ASP A CA 1
ATOM 526 C C . ASP A 1 71 ? -12.116 -10.959 11.670 1.00 84.00 71 ASP A C 1
ATOM 528 O O . ASP A 1 71 ? -12.360 -11.473 12.758 1.00 84.00 71 ASP A O 1
ATOM 532 N N . CYS A 1 72 ? -12.146 -9.638 11.505 1.00 85.31 72 CYS A N 1
ATOM 533 C CA . CYS A 1 72 ? -12.476 -8.728 12.599 1.00 85.31 72 CYS A CA 1
ATOM 534 C C . CYS A 1 72 ? -13.658 -7.835 12.269 1.00 85.31 72 CYS A C 1
ATOM 536 O O . CYS A 1 72 ? -13.786 -7.298 11.161 1.00 85.31 72 CYS A O 1
ATOM 538 N N . GLU A 1 73 ? -14.477 -7.623 13.292 1.00 88.81 73 GLU A N 1
ATOM 539 C CA . GLU A 1 73 ? -15.651 -6.771 13.253 1.00 88.81 73 GLU A CA 1
ATOM 540 C C . GLU A 1 73 ? -15.595 -5.767 14.399 1.00 88.81 73 GLU A C 1
ATOM 542 O O . GLU A 1 73 ? -15.460 -6.133 15.566 1.00 88.81 73 GLU A O 1
ATOM 547 N N . GLY A 1 74 ? -15.719 -4.486 14.063 1.00 87.75 74 GLY A N 1
ATOM 548 C CA . GLY A 1 74 ? -15.789 -3.390 15.022 1.00 87.75 74 GLY A CA 1
ATOM 549 C C . GLY A 1 74 ? -16.989 -2.490 14.782 1.00 87.75 74 GLY A C 1
ATOM 550 O O . GLY A 1 74 ? -17.658 -2.570 13.749 1.00 87.75 74 GLY A O 1
ATOM 551 N N . TYR A 1 75 ? -17.265 -1.613 15.741 1.00 87.12 75 TYR A N 1
ATOM 552 C CA . TYR A 1 75 ? -18.326 -0.616 15.626 1.00 87.12 75 TYR A CA 1
ATOM 553 C C . TYR A 1 75 ? -17.757 0.792 15.757 1.00 87.12 75 TYR A C 1
ATOM 555 O O . TYR A 1 75 ? -17.073 1.109 16.731 1.00 87.12 75 TYR A O 1
ATOM 563 N N . ASN A 1 76 ? -18.063 1.636 14.776 1.00 83.12 76 ASN A N 1
ATOM 564 C CA . ASN A 1 76 ? -17.682 3.036 14.764 1.00 83.12 76 ASN A CA 1
ATOM 565 C C . ASN A 1 76 ? -18.822 3.882 15.355 1.00 83.12 76 ASN A C 1
ATOM 567 O O . ASN A 1 76 ? -19.919 3.958 14.796 1.00 83.12 76 ASN A O 1
ATOM 571 N N . SER A 1 77 ? -18.579 4.499 16.513 1.00 78.88 77 SER A N 1
ATOM 572 C CA . SER A 1 77 ? -19.575 5.312 17.218 1.00 78.88 77 SER A CA 1
ATOM 573 C C . SER A 1 77 ? -19.924 6.616 16.512 1.00 78.88 77 SER A C 1
ATOM 575 O O . SER A 1 77 ? -21.060 7.073 16.656 1.00 78.88 77 SER A O 1
ATOM 577 N N . ASP A 1 78 ? -18.990 7.187 15.751 1.00 77.88 78 ASP A N 1
ATOM 578 C CA . ASP A 1 78 ? -19.203 8.417 14.988 1.00 77.88 78 ASP A CA 1
ATOM 579 C C . ASP A 1 78 ? -20.226 8.222 13.874 1.00 77.88 78 ASP A C 1
ATOM 581 O O . ASP A 1 78 ? -21.165 9.006 13.711 1.00 77.88 78 ASP A O 1
ATOM 585 N N . THR A 1 79 ? -20.008 7.183 13.070 1.00 78.88 79 THR A N 1
ATOM 586 C CA . THR A 1 79 ? -20.801 6.909 11.868 1.00 78.88 79 THR A CA 1
ATOM 587 C C . THR A 1 79 ? -22.028 6.068 12.192 1.00 78.88 79 THR A C 1
ATOM 589 O O . THR A 1 79 ? -23.025 6.134 11.482 1.00 78.88 79 THR A O 1
ATOM 592 N N . GLY A 1 80 ? -21.995 5.325 13.301 1.00 81.12 80 GLY A N 1
ATOM 593 C CA . GLY A 1 80 ? -23.003 4.326 13.630 1.00 81.12 80 GLY A CA 1
ATOM 594 C C . GLY A 1 80 ? -22.890 3.060 12.777 1.00 81.12 80 GLY A C 1
ATOM 595 O O . GLY A 1 80 ? -23.851 2.290 12.697 1.00 81.12 80 GLY A O 1
ATOM 596 N N . ALA A 1 81 ? -21.739 2.855 12.133 1.00 83.62 81 ALA A N 1
ATOM 597 C CA . ALA A 1 81 ? -21.513 1.797 11.165 1.00 83.62 81 ALA A CA 1
ATOM 598 C C . ALA A 1 81 ? -20.623 0.679 11.716 1.00 83.62 81 ALA A C 1
ATOM 600 O O . ALA A 1 81 ? -19.828 0.854 12.642 1.00 83.62 81 ALA A O 1
ATOM 601 N N . TYR A 1 82 ? -20.744 -0.492 11.095 1.00 85.38 82 TYR A N 1
ATOM 602 C CA . TYR A 1 82 ? -19.826 -1.599 11.330 1.00 85.38 82 TYR A CA 1
ATOM 603 C C . TYR A 1 82 ? -18.579 -1.443 10.463 1.00 85.38 82 TYR A C 1
ATOM 605 O O . TYR A 1 82 ? -18.670 -1.069 9.286 1.00 85.38 82 TYR A O 1
ATOM 613 N N . VAL A 1 83 ? -17.435 -1.770 11.048 1.00 87.75 83 VAL A N 1
ATOM 614 C CA . VAL A 1 83 ? -16.139 -1.834 10.382 1.00 87.75 83 VAL A CA 1
ATOM 615 C C . VAL A 1 83 ? -15.768 -3.300 10.224 1.00 87.75 83 VAL A C 1
ATOM 617 O O . VAL A 1 83 ? -15.771 -4.043 11.202 1.00 87.75 83 VAL A O 1
ATOM 620 N N . TYR A 1 84 ? -15.448 -3.700 8.998 1.00 86.25 84 TYR A N 1
ATOM 621 C CA . TYR A 1 84 ? -15.060 -5.070 8.664 1.00 86.25 84 TYR A CA 1
ATOM 622 C C . TYR A 1 84 ? -13.641 -5.070 8.111 1.00 86.25 84 TYR A C 1
ATOM 624 O O . TYR A 1 84 ? -13.295 -4.212 7.292 1.00 86.25 84 TYR A O 1
ATOM 632 N N . GLY A 1 85 ? -12.823 -6.031 8.520 1.00 85.81 85 GLY A N 1
ATOM 633 C CA . GLY A 1 85 ? -11.458 -6.138 8.022 1.00 85.81 85 GLY A CA 1
ATOM 634 C C . GLY A 1 85 ? -10.756 -7.407 8.459 1.00 85.81 85 GLY A C 1
ATOM 635 O O . GLY A 1 85 ? -11.332 -8.256 9.131 1.00 85.81 85 GLY A O 1
ATOM 636 N N . GLU A 1 86 ? -9.496 -7.508 8.066 1.00 85.25 86 GLU A N 1
ATOM 637 C CA . GLU A 1 86 ? -8.649 -8.654 8.372 1.00 85.25 86 GLU A CA 1
ATOM 638 C C . GLU A 1 86 ? -7.562 -8.223 9.359 1.00 85.25 86 GLU A C 1
ATOM 640 O O . GLU A 1 86 ? -6.959 -7.150 9.231 1.00 85.25 86 GLU A O 1
ATOM 645 N N . CYS A 1 87 ? -7.314 -9.069 10.356 1.00 84.50 87 CYS A N 1
ATOM 646 C CA . CYS A 1 87 ? -6.174 -8.951 11.250 1.00 84.50 87 CYS A CA 1
ATOM 647 C C . CYS A 1 87 ? -5.036 -9.842 10.769 1.00 84.50 87 CYS A C 1
ATOM 649 O O . CYS A 1 87 ? -5.121 -11.071 10.820 1.00 84.50 87 CYS A O 1
ATOM 651 N N . ASP A 1 88 ? -3.932 -9.215 10.373 1.00 81.06 88 ASP A N 1
ATOM 652 C CA . ASP A 1 88 ? -2.720 -9.886 9.925 1.00 81.06 88 ASP A CA 1
ATOM 653 C C . ASP A 1 88 ? -1.539 -9.535 10.828 1.00 81.06 88 ASP A C 1
ATOM 655 O O . ASP A 1 88 ? -1.021 -8.416 10.822 1.00 81.06 88 ASP A O 1
ATOM 659 N N . ASP A 1 89 ? -1.060 -10.541 11.567 1.00 76.62 89 ASP A N 1
ATOM 660 C CA . ASP A 1 89 ? 0.128 -10.435 12.429 1.00 76.62 89 ASP A CA 1
ATOM 661 C C . ASP A 1 89 ? 0.038 -9.265 13.427 1.00 76.62 89 ASP A C 1
ATOM 663 O O . ASP A 1 89 ? 0.993 -8.517 13.637 1.00 76.62 89 ASP A O 1
ATOM 667 N N . GLY A 1 90 ? -1.152 -9.093 14.007 1.00 76.50 90 GLY A N 1
ATOM 668 C CA . GLY A 1 90 ? -1.449 -8.056 14.991 1.00 76.50 90 GLY A CA 1
ATOM 669 C C . GLY A 1 90 ? -1.771 -6.680 14.407 1.00 76.50 90 GLY A C 1
ATOM 670 O O . GLY A 1 90 ? -1.914 -5.726 15.162 1.00 76.50 90 GLY A O 1
ATOM 671 N N . SER A 1 91 ? -1.879 -6.563 13.080 1.00 83.19 91 SER A N 1
ATOM 672 C CA . SER A 1 91 ? -2.264 -5.327 12.399 1.00 83.19 91 SER A CA 1
ATOM 673 C C . SER A 1 91 ? -3.592 -5.509 11.673 1.00 83.19 91 SER A C 1
ATOM 675 O O . SER A 1 91 ? -3.721 -6.398 10.833 1.00 83.19 91 SER A O 1
ATOM 677 N N . PHE A 1 92 ? -4.560 -4.654 11.988 1.00 86.44 92 PHE A N 1
ATOM 678 C CA . PHE A 1 92 ? -5.871 -4.630 11.355 1.00 86.44 92 PHE A CA 1
ATOM 679 C C . PHE A 1 92 ? -5.892 -3.666 10.168 1.00 86.44 92 PHE A C 1
ATOM 681 O O . PHE A 1 92 ? -5.503 -2.499 10.291 1.00 86.44 92 PHE A O 1
ATOM 688 N N . GLU A 1 93 ? -6.397 -4.145 9.033 1.00 87.88 93 GLU A N 1
ATOM 689 C CA . GLU A 1 93 ? -6.783 -3.316 7.890 1.0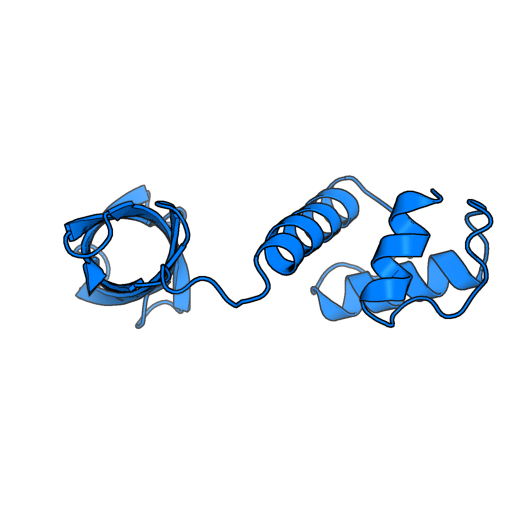0 87.88 93 GLU A CA 1
ATOM 690 C C . GLU A 1 93 ? -8.249 -3.613 7.536 1.00 87.88 93 GLU A C 1
ATOM 692 O O . GLU A 1 93 ? -8.598 -4.738 7.175 1.00 87.88 93 GLU A O 1
ATOM 697 N N . GLY A 1 94 ? -9.112 -2.597 7.604 1.00 86.56 94 GLY A N 1
ATOM 698 C CA . GLY A 1 94 ? -10.540 -2.739 7.324 1.00 86.56 94 GLY A CA 1
ATOM 699 C C . GLY A 1 94 ? -11.170 -1.503 6.700 1.00 86.56 94 GLY A C 1
ATOM 700 O O . GLY A 1 94 ? -10.487 -0.536 6.350 1.00 86.56 94 GLY A O 1
ATOM 701 N N . TYR A 1 95 ? -12.490 -1.545 6.537 1.00 86.12 95 TYR A N 1
ATOM 702 C CA . TYR A 1 95 ? -13.269 -0.429 6.015 1.00 86.12 95 TYR A CA 1
ATOM 703 C C . TYR A 1 95 ? -14.579 -0.228 6.776 1.00 86.12 95 TYR A C 1
ATOM 705 O O . TYR A 1 95 ? -15.233 -1.185 7.194 1.00 86.12 95 TYR A O 1
ATOM 713 N N . ASP A 1 96 ? -14.964 1.035 6.930 1.00 83.69 96 ASP A N 1
ATOM 714 C CA . ASP A 1 96 ? -16.260 1.447 7.460 1.00 83.69 96 ASP A CA 1
ATOM 715 C C . ASP A 1 96 ? -17.343 1.232 6.390 1.00 83.69 96 ASP A C 1
ATOM 717 O O . ASP A 1 96 ? -17.221 1.681 5.245 1.00 83.69 96 ASP A O 1
ATOM 721 N N . SER A 1 97 ? -18.395 0.492 6.742 1.00 80.62 97 SER A N 1
ATOM 722 C CA . SER A 1 97 ? -19.418 0.048 5.785 1.00 80.62 97 SER A CA 1
ATOM 723 C C . SER A 1 97 ? -20.338 1.155 5.260 1.00 80.62 97 SER A C 1
ATOM 725 O O . SER A 1 97 ? -21.001 0.946 4.241 1.00 80.62 97 SER A O 1
ATOM 727 N N . GLU A 1 98 ? -20.379 2.321 5.905 1.00 79.44 98 GLU A N 1
ATOM 728 C CA . GLU A 1 98 ? -21.267 3.423 5.527 1.00 79.44 98 GLU A CA 1
ATOM 729 C C . GLU A 1 98 ? -20.521 4.522 4.767 1.00 79.44 98 GLU A C 1
ATOM 731 O O . GLU A 1 98 ? -21.005 5.026 3.750 1.00 79.44 98 GLU A O 1
ATOM 736 N N . THR A 1 99 ? -19.310 4.848 5.212 1.00 79.06 99 THR A N 1
ATOM 737 C CA . THR A 1 99 ? -18.459 5.866 4.578 1.00 79.06 99 THR A CA 1
ATOM 738 C C . THR A 1 99 ? -17.562 5.291 3.480 1.00 79.06 99 THR A C 1
ATOM 740 O O . THR A 1 99 ? -17.194 6.007 2.548 1.00 79.06 99 THR A O 1
ATOM 743 N N . GLY A 1 100 ? -17.237 3.995 3.542 1.00 77.62 100 GLY A N 1
ATOM 744 C CA . GLY A 1 100 ? -16.246 3.354 2.673 1.00 77.62 100 GLY A CA 1
ATOM 745 C C . GLY A 1 100 ? -14.799 3.730 3.010 1.00 77.62 100 GLY A C 1
ATOM 746 O O . GLY A 1 100 ? -13.894 3.435 2.224 1.00 77.62 100 GLY A O 1
ATOM 747 N N . ASN A 1 101 ? -14.581 4.393 4.147 1.00 80.19 101 ASN A N 1
ATOM 748 C CA . ASN A 1 101 ? -13.271 4.839 4.595 1.00 80.19 101 ASN A CA 1
ATOM 749 C C . ASN A 1 101 ? -12.434 3.679 5.124 1.00 80.19 101 ASN A C 1
ATOM 751 O O . ASN A 1 1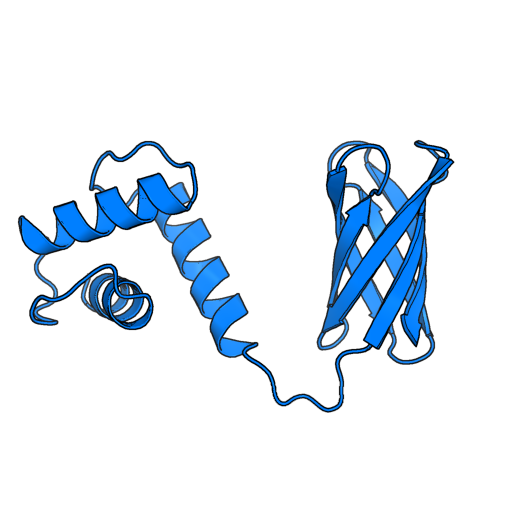01 ? -12.964 2.723 5.686 1.00 80.19 101 ASN A O 1
ATOM 755 N N . TYR A 1 102 ? -11.114 3.777 4.952 1.00 81.56 102 TYR A N 1
ATOM 756 C CA . TYR A 1 102 ? -10.187 2.783 5.483 1.00 81.56 102 TYR A CA 1
ATOM 757 C C . TYR A 1 102 ? -9.903 3.034 6.961 1.00 81.56 102 TYR A C 1
ATOM 759 O O . TYR A 1 102 ? -9.513 4.137 7.348 1.00 81.56 102 TYR A O 1
ATOM 767 N N . VAL A 1 103 ? -10.014 1.969 7.747 1.00 84.88 103 VAL A N 1
ATOM 768 C CA . VAL A 1 103 ? -9.740 1.954 9.182 1.00 84.88 103 VAL A CA 1
ATOM 769 C C . VAL A 1 103 ? -8.527 1.062 9.424 1.00 84.88 103 VAL A C 1
ATOM 771 O O . VAL A 1 103 ? -8.417 -0.024 8.849 1.00 84.88 103 VAL A O 1
ATOM 774 N N . TYR A 1 104 ? -7.601 1.533 10.256 1.00 86.50 104 TYR A N 1
ATOM 775 C CA . TYR A 1 104 ? -6.348 0.838 10.555 1.00 86.50 104 TYR A CA 1
ATOM 776 C C . TYR A 1 104 ? -6.184 0.702 12.058 1.00 86.50 104 TYR A C 1
ATOM 778 O O . TYR A 1 104 ? -6.532 1.620 12.797 1.00 86.50 104 TYR A O 1
ATOM 786 N N . GLY A 1 105 ? -5.635 -0.415 12.517 1.00 84.75 105 GLY A N 1
ATOM 787 C CA . GLY A 1 105 ? -5.546 -0.679 13.946 1.00 84.75 105 GLY A CA 1
ATOM 788 C C . GLY A 1 105 ? -4.510 -1.707 14.332 1.00 84.75 105 GLY A C 1
ATOM 789 O O . GLY A 1 105 ? -3.888 -2.348 13.478 1.00 84.75 105 GLY A O 1
ATOM 790 N N . ASP A 1 106 ? -4.385 -1.863 15.639 1.00 84.19 106 ASP A N 1
ATOM 791 C CA . ASP A 1 106 ? -3.799 -3.045 16.244 1.00 84.19 106 ASP A CA 1
ATOM 792 C C . ASP A 1 106 ? -4.936 -4.035 16.540 1.00 84.19 106 ASP A C 1
ATOM 794 O O . ASP A 1 106 ? -6.085 -3.660 16.779 1.00 84.19 106 ASP A O 1
ATOM 798 N N . CYS A 1 107 ? -4.635 -5.322 16.471 1.00 84.56 107 CYS A N 1
ATOM 799 C CA . CYS A 1 107 ? -5.608 -6.374 16.736 1.00 84.56 107 CYS A CA 1
ATOM 800 C C . CYS A 1 107 ? -4.942 -7.548 17.437 1.00 84.56 107 CYS A C 1
ATOM 802 O O . CYS A 1 107 ? -3.763 -7.835 17.217 1.00 84.56 107 CYS A O 1
ATOM 804 N N . GLU A 1 108 ? -5.707 -8.273 18.241 1.00 77.81 108 GLU A N 1
ATOM 805 C CA . GLU A 1 108 ? -5.294 -9.566 18.775 1.00 77.81 108 GLU A CA 1
ATOM 806 C C . GLU A 1 108 ? -6.055 -10.697 18.075 1.00 77.81 108 GLU A C 1
ATOM 808 O O . GLU A 1 108 ? -7.235 -10.582 17.753 1.00 77.81 108 GLU A O 1
ATOM 813 N N . ARG A 1 109 ? -5.375 -11.820 17.810 1.00 67.12 109 ARG A N 1
ATOM 814 C CA . ARG A 1 109 ? -6.041 -13.004 17.248 1.00 67.12 109 ARG A CA 1
ATOM 815 C C . ARG A 1 109 ? -6.973 -13.597 18.300 1.00 67.12 109 ARG A C 1
ATOM 817 O O . ARG A 1 109 ? -6.500 -13.867 19.403 1.00 67.12 109 ARG A O 1
ATOM 824 N N . ASP A 1 110 ? -8.224 -13.864 17.925 1.00 73.44 110 ASP A N 1
ATOM 825 C CA . ASP A 1 110 ? -9.268 -14.347 18.840 1.00 73.44 110 ASP A CA 1
ATOM 826 C C . ASP A 1 110 ? -9.468 -13.399 20.042 1.00 73.44 110 ASP A C 1
ATOM 828 O O . ASP A 1 110 ? -9.622 -13.847 21.183 1.00 73.44 110 ASP A O 1
ATOM 832 N N . GLY A 1 111 ? -9.366 -12.088 19.803 1.00 80.56 111 GLY A N 1
ATOM 833 C CA . GLY A 1 111 ? -9.317 -11.070 20.848 1.00 80.56 111 GLY A CA 1
ATOM 834 C C . GLY A 1 111 ? -9.846 -9.715 20.396 1.00 80.56 111 GLY A C 1
ATOM 835 O O . GLY A 1 111 ? -10.614 -9.619 19.439 1.00 80.56 111 GLY A O 1
ATOM 836 N N . ASP A 1 112 ? -9.439 -8.676 21.116 1.00 83.69 112 ASP A N 1
ATOM 837 C CA . ASP A 1 112 ? -9.951 -7.325 20.920 1.00 83.69 112 ASP A CA 1
ATOM 838 C C . ASP A 1 112 ? -9.345 -6.668 19.662 1.00 83.69 112 ASP A C 1
ATOM 840 O O . ASP A 1 112 ? -8.168 -6.845 19.323 1.00 83.69 112 ASP A O 1
ATOM 844 N N . LEU A 1 113 ? -10.175 -5.894 18.965 1.00 83.94 113 LEU A N 1
ATOM 845 C CA . LEU A 1 113 ? -9.782 -4.985 17.896 1.00 83.94 113 LEU A CA 1
ATOM 846 C C . LEU A 1 113 ? -9.692 -3.565 18.461 1.00 83.94 113 LEU A C 1
ATOM 848 O O . LEU A 1 113 ? -10.701 -3.023 18.914 1.00 83.94 113 LEU A O 1
ATOM 852 N N . ASP A 1 114 ? -8.516 -2.952 18.343 1.00 87.44 114 ASP A N 1
ATOM 853 C CA . ASP A 1 114 ? -8.259 -1.553 18.679 1.00 87.44 114 ASP A CA 1
ATOM 854 C C . ASP A 1 114 ? -7.874 -0.795 17.402 1.00 87.44 114 ASP A C 1
ATOM 856 O O . ASP A 1 114 ? -6.701 -0.682 17.027 1.00 87.44 114 ASP A O 1
ATOM 860 N N . ALA A 1 115 ? -8.877 -0.274 16.700 1.00 83.69 115 ALA A N 1
ATOM 861 C CA . ALA A 1 115 ? -8.685 0.420 15.437 1.00 83.69 115 ALA A CA 1
ATOM 862 C C . ALA A 1 115 ? -8.956 1.921 15.529 1.00 83.69 115 ALA A C 1
ATOM 864 O O . ALA A 1 115 ? -9.527 2.432 16.490 1.00 83.69 115 ALA A O 1
ATOM 865 N N . TYR A 1 116 ? -8.486 2.648 14.524 1.00 82.19 116 TYR A N 1
ATOM 866 C CA . TYR A 1 116 ? -8.535 4.098 14.461 1.00 82.19 116 TYR A CA 1
ATOM 867 C C . TYR A 1 116 ? -8.959 4.549 13.066 1.00 82.19 116 TYR A C 1
ATOM 869 O O . TYR A 1 116 ? -8.344 4.181 12.055 1.00 82.19 116 TYR A O 1
ATOM 877 N N . ASP A 1 117 ? -10.005 5.369 13.012 1.00 78.69 117 ASP A N 1
ATOM 878 C CA . ASP A 1 117 ? -10.402 6.056 11.791 1.00 78.69 117 ASP A CA 1
ATOM 879 C C . ASP A 1 117 ? -9.479 7.263 11.584 1.00 78.69 117 ASP A C 1
ATOM 881 O O . ASP A 1 117 ? -9.486 8.234 12.342 1.00 78.69 117 ASP A O 1
ATOM 885 N N . SER A 1 118 ? -8.651 7.201 10.541 1.00 67.62 118 SER A N 1
ATOM 886 C CA . SER A 1 118 ? -7.672 8.254 10.254 1.00 67.62 118 SER A CA 1
ATOM 887 C C . SER A 1 118 ? -8.269 9.567 9.733 1.00 67.62 118 SER A C 1
ATOM 889 O O . SER A 1 118 ? -7.560 10.576 9.704 1.00 67.62 118 SER A O 1
ATOM 891 N N . GLU A 1 119 ? -9.536 9.571 9.316 1.00 67.75 119 GLU A N 1
ATOM 892 C CA . GLU A 1 119 ? -10.230 10.760 8.821 1.00 67.75 119 GLU A CA 1
ATOM 893 C C . GLU A 1 119 ? -10.991 11.490 9.929 1.00 67.75 119 GLU A C 1
ATOM 895 O O . GLU A 1 119 ? -10.907 12.720 10.007 1.00 67.75 119 GLU A O 1
ATOM 900 N N . THR A 1 120 ? -11.713 10.761 10.787 1.00 71.69 120 THR A N 1
ATOM 901 C CA . THR A 1 120 ? -12.476 11.369 11.897 1.00 71.69 120 THR A CA 1
ATOM 902 C C . THR A 1 120 ? -11.641 11.516 13.164 1.00 71.69 120 THR A C 1
ATOM 904 O O . THR A 1 120 ? -11.823 12.457 13.938 1.00 71.69 120 THR A O 1
ATOM 907 N N . GLY A 1 121 ? -10.656 10.639 13.334 1.00 72.75 121 GLY A N 1
ATOM 908 C CA . GLY A 1 121 ? -9.812 10.571 14.509 1.00 72.75 121 GLY A CA 1
ATOM 909 C C . GLY A 1 121 ? -10.441 9.858 15.703 1.00 72.75 121 GLY A C 1
ATOM 910 O O . GLY A 1 121 ? -9.956 10.045 16.824 1.00 72.75 121 GLY A O 1
ATOM 911 N N . GLU A 1 122 ? -11.492 9.070 15.483 1.00 80.44 122 GLU A N 1
ATOM 912 C CA . GLU A 1 122 ? -12.101 8.225 16.509 1.00 80.44 122 GLU A CA 1
ATOM 913 C C . GLU A 1 122 ? -11.522 6.813 16.563 1.00 80.44 122 GLU A C 1
ATOM 915 O O . GLU A 1 122 ? -10.938 6.293 15.609 1.00 80.44 122 GLU A O 1
ATOM 920 N N . TYR A 1 123 ? -11.691 6.204 17.736 1.00 82.19 123 TYR A N 1
ATOM 921 C CA . TYR A 1 123 ? -11.320 4.823 17.993 1.00 82.19 123 TYR A CA 1
ATOM 922 C C . TYR A 1 123 ? -12.506 3.906 17.720 1.00 82.19 123 TYR A C 1
ATOM 924 O O . TYR A 1 123 ? -13.620 4.142 18.186 1.00 82.19 123 TYR A O 1
ATOM 932 N N . VAL A 1 124 ? -12.230 2.834 16.995 1.00 85.31 124 VAL A N 1
ATOM 933 C CA . VAL A 1 124 ? -13.160 1.762 16.673 1.00 85.31 124 VAL A CA 1
ATOM 934 C C . VAL A 1 124 ? -12.740 0.545 17.479 1.00 85.31 124 VAL A C 1
ATOM 936 O O . VAL A 1 124 ? -11.618 0.063 17.339 1.00 85.31 124 VAL A O 1
ATOM 939 N N . TYR A 1 125 ? -13.659 0.043 18.297 1.00 86.81 125 TYR A N 1
ATOM 940 C CA . TYR A 1 125 ? -13.442 -1.146 19.114 1.00 86.81 125 TYR A CA 1
ATOM 941 C C . TYR A 1 125 ? -14.251 -2.318 18.564 1.00 86.81 125 TYR A C 1
ATOM 943 O O . TYR A 1 125 ? -15.360 -2.126 18.047 1.00 86.81 125 TYR A O 1
ATOM 951 N N . GLY A 1 126 ? -13.713 -3.528 18.673 1.00 86.56 126 GLY A N 1
ATOM 952 C CA . GLY A 1 126 ? -14.335 -4.724 18.113 1.00 86.56 126 GLY A CA 1
ATOM 953 C C . GLY A 1 126 ? -13.721 -6.025 18.605 1.00 86.56 126 GLY A C 1
ATOM 954 O O . GLY A 1 126 ? -12.935 -6.022 19.546 1.00 86.56 126 GLY A O 1
ATOM 955 N N . GLU A 1 127 ? -14.060 -7.119 17.931 1.00 85.31 127 GLU A N 1
ATOM 956 C CA . GLU A 1 127 ? -13.498 -8.446 18.187 1.00 85.31 127 GLU A CA 1
ATOM 957 C C . GLU A 1 127 ? -13.038 -9.100 16.875 1.00 85.31 127 GLU A C 1
ATOM 959 O O . GLU A 1 127 ? -13.589 -8.845 15.800 1.00 85.31 127 GLU A O 1
ATOM 964 N N . CYS A 1 128 ? -12.021 -9.951 16.978 1.00 83.81 128 CYS A N 1
ATOM 965 C CA . CYS A 1 128 ? -11.454 -10.747 15.892 1.00 83.81 128 CYS A CA 1
ATOM 966 C C . CYS A 1 128 ? -11.689 -12.247 16.133 1.00 83.81 128 CYS A C 1
ATOM 968 O O . CYS A 1 128 ? -11.557 -12.698 17.272 1.00 83.81 128 CYS A O 1
ATOM 970 N N . TYR A 1 129 ? -11.988 -13.019 15.081 1.00 81.00 129 TYR A N 1
ATOM 971 C CA . TYR A 1 129 ? -12.356 -14.444 15.138 1.00 81.00 129 TYR A CA 1
ATOM 972 C C . TYR A 1 129 ? -11.813 -15.300 13.978 1.00 81.00 129 TYR A C 1
ATOM 974 O O . TYR A 1 129 ? -11.245 -14.746 13.006 1.00 81.00 129 TYR A O 1
#

pLDDT: mean 80.56, std 9.95, range [42.81, 91.69]

Radius of gyration: 18.07 Å; chains: 1; bounding box: 42×31×43 Å

Organism: NCBI:txid412755

InterPro domains:
  IPR002477 Peptidoglycan binding-like [PF01471] (3-53)
  IPR036365 PGBD-like superfamily [SSF47090] (2-55)
  IPR036366 PGBD superfamily [G3DSA:1.10.101.10] (1-61)